Protein AF-A0A2N5A2C4-F1 (afdb_monomer_lite)

Organism: Klebsiella variicola (NCBI:txid244366)

Foldseek 3Di:
DDDPVRVVVDDDDDPVVFFPDKDKFWFDWDWDFPDDPPDPDTDTDTHDGDWIKMKTKGFDDDDPNVVVLVVLCVVQDWDWDWDADPQQKTWIFIWGFPDKDWDQDPVRTIMIMTMITTDDDIDIGDRQPDFDFPDDDPPDDDDDPPDDDDDDTDTDD

Radius of gyration: 24.15 Å; chains: 1; bounding box: 72×70×50 Å

pLDDT: mean 82.66, std 9.62, range [53.69, 93.56]

Sequence (157 aa):
PVTAEELASATWLNLSCTIKQASFTAGQKNDIDVTTLCSEETENINGLPAPSEMSLSGNFYRNPAQDTLRTAYDNDGVYGFKVVFPSGNGFLFRAEVRQHTWDSQTNGVVAATFSLRLKGKPTNIDASGILSFATDLPASQTVAAGSALTMSVVVQG

Secondary structure (DSSP, 8-state):
---TGGGGTPPPPP-TTTEEEEEEEPPPEEEEE---TT-SS--EEEEEEPPPEEEEEEE---SHHHHHHHHHHHTT-EEEEEEE-TTS-EEEEEEEEEEEEEEE-TTSPEEEEEEEEESSPPEEE----S-EESSPPPS-----TT----PPPPEE-

Structure (mmCIF, N/CA/C/O backbone):
data_AF-A0A2N5A2C4-F1
#
_entry.id   AF-A0A2N5A2C4-F1
#
loop_
_atom_site.group_PDB
_atom_site.id
_atom_site.type_symbol
_atom_site.label_atom_id
_atom_site.label_alt_id
_atom_site.label_comp_id
_atom_site.label_asym_id
_atom_site.label_entity_id
_atom_site.label_seq_id
_atom_site.pdbx_PDB_ins_code
_atom_site.Cartn_x
_atom_site.Cartn_y
_atom_site.Cartn_z
_atom_site.occupancy
_atom_site.B_iso_or_equiv
_atom_site.auth_seq_id
_atom_site.auth_comp_id
_atom_site.auth_asym_id
_atom_site.auth_atom_id
_atom_site.pdbx_PDB_model_num
ATOM 1 N N . PRO A 1 1 ? -8.787 -2.527 -12.515 1.00 58.16 1 PRO A N 1
ATOM 2 C CA . PRO A 1 1 ? -9.141 -1.272 -11.811 1.00 58.16 1 PRO A CA 1
ATOM 3 C C . PRO A 1 1 ? -10.335 -1.566 -10.906 1.00 58.16 1 PRO A C 1
ATOM 5 O O . PRO A 1 1 ? -11.245 -2.228 -11.382 1.00 58.16 1 PRO A O 1
ATOM 8 N N . VAL A 1 2 ? -10.289 -1.170 -9.633 1.00 70.25 2 VAL A N 1
ATOM 9 C CA . VAL A 1 2 ? -11.267 -1.610 -8.616 1.00 70.25 2 VAL A CA 1
ATOM 10 C C . VAL A 1 2 ? -12.092 -0.418 -8.111 1.00 70.25 2 VAL A C 1
ATOM 12 O O . VAL A 1 2 ? -11.500 0.624 -7.795 1.00 70.25 2 VAL A O 1
ATOM 15 N N . THR A 1 3 ? -13.422 -0.529 -8.031 1.00 72.44 3 THR A N 1
ATOM 16 C CA . THR A 1 3 ? -14.331 0.454 -7.391 1.00 72.44 3 THR A CA 1
ATOM 17 C C . THR A 1 3 ? -14.418 0.244 -5.878 1.00 72.44 3 THR A C 1
ATOM 19 O O . THR A 1 3 ? -13.893 -0.730 -5.357 1.00 72.44 3 THR A O 1
ATOM 22 N N . ALA A 1 4 ? -15.039 1.161 -5.129 1.00 66.94 4 ALA A N 1
ATOM 23 C CA . ALA A 1 4 ? -15.169 0.995 -3.678 1.00 66.94 4 ALA A CA 1
ATOM 24 C C . ALA A 1 4 ? -16.018 -0.237 -3.300 1.00 66.94 4 ALA A C 1
ATOM 26 O O . ALA A 1 4 ? -15.681 -0.922 -2.337 1.00 66.94 4 ALA A O 1
ATOM 27 N N . GLU A 1 5 ? -17.064 -0.553 -4.075 1.00 65.19 5 GLU A N 1
ATOM 28 C CA . GLU A 1 5 ? -17.931 -1.712 -3.825 1.00 65.19 5 GLU A CA 1
ATOM 29 C C . GLU A 1 5 ? -17.211 -3.046 -4.077 1.00 65.19 5 GLU A C 1
ATOM 31 O O . GLU A 1 5 ? -17.432 -4.031 -3.370 1.00 65.19 5 GLU A O 1
ATOM 36 N N . GLU A 1 6 ? -16.297 -3.077 -5.047 1.00 71.44 6 GLU A N 1
ATOM 37 C CA . GLU A 1 6 ? -15.557 -4.284 -5.421 1.00 71.44 6 GLU A CA 1
ATOM 38 C C . GLU A 1 6 ? -14.510 -4.699 -4.372 1.00 71.44 6 GLU A C 1
ATOM 40 O O . GLU A 1 6 ? -14.122 -5.867 -4.330 1.00 71.44 6 GLU A O 1
ATOM 45 N N . LEU A 1 7 ? -14.083 -3.803 -3.464 1.00 69.06 7 LEU A N 1
ATOM 46 C CA . LEU A 1 7 ? -13.148 -4.174 -2.388 1.00 69.06 7 LEU A CA 1
ATOM 47 C C . LEU A 1 7 ? -13.758 -5.160 -1.380 1.00 69.06 7 LEU A C 1
ATOM 49 O O . LEU A 1 7 ? -13.010 -5.919 -0.763 1.00 69.06 7 LEU A O 1
ATOM 53 N N . ALA A 1 8 ? -15.083 -5.171 -1.214 1.00 66.06 8 ALA A N 1
ATOM 54 C CA . ALA A 1 8 ? -15.753 -6.033 -0.241 1.00 66.06 8 ALA A CA 1
ATOM 55 C C . ALA A 1 8 ? -15.748 -7.520 -0.646 1.00 66.06 8 ALA A C 1
ATOM 57 O O . ALA A 1 8 ? -15.750 -8.391 0.220 1.00 66.06 8 ALA A O 1
ATOM 58 N N . SER A 1 9 ? -15.701 -7.818 -1.950 1.00 69.88 9 SER A N 1
ATOM 59 C CA . SER A 1 9 ? -15.701 -9.187 -2.500 1.00 69.88 9 SER A CA 1
ATOM 60 C C . SER A 1 9 ? -14.374 -9.581 -3.164 1.00 69.88 9 SER A C 1
ATOM 62 O O . SER A 1 9 ? -14.257 -10.656 -3.754 1.00 69.88 9 SER A O 1
ATOM 64 N N . ALA A 1 10 ? -13.353 -8.725 -3.059 1.00 75.81 10 ALA A N 1
ATOM 65 C CA . ALA A 1 10 ? -12.072 -8.927 -3.718 1.00 75.81 10 ALA A CA 1
ATOM 66 C C . ALA A 1 10 ? -11.313 -10.154 -3.183 1.00 75.81 10 ALA A C 1
ATOM 68 O O . ALA A 1 10 ? -11.230 -10.402 -1.977 1.00 75.81 10 ALA A O 1
ATOM 69 N N . THR A 1 11 ? -10.670 -10.880 -4.100 1.00 81.75 11 THR A N 1
ATOM 70 C CA . THR A 1 11 ? -9.685 -11.912 -3.752 1.00 81.75 11 THR A CA 1
ATOM 71 C C . THR A 1 11 ? -8.341 -11.251 -3.452 1.00 81.75 11 THR A C 1
ATOM 73 O O . THR A 1 11 ? -7.789 -10.540 -4.290 1.00 81.75 11 THR A O 1
ATOM 76 N N . TRP A 1 12 ? -7.804 -11.485 -2.252 1.00 84.44 12 TRP A N 1
ATOM 77 C CA . TRP A 1 12 ? -6.579 -10.840 -1.776 1.00 84.44 12 TRP A CA 1
ATOM 78 C C . TRP A 1 12 ? -5.345 -11.705 -2.033 1.00 84.44 12 TRP A C 1
ATOM 80 O O . TRP A 1 12 ? -5.279 -12.851 -1.593 1.00 84.44 12 TRP A O 1
ATOM 90 N N . LEU A 1 13 ? -4.332 -11.130 -2.684 1.00 86.44 13 LEU A N 1
ATOM 91 C CA . LEU A 1 13 ? -3.021 -11.758 -2.834 1.00 86.44 13 LEU A CA 1
ATOM 92 C C . LEU A 1 13 ? -2.124 -11.385 -1.652 1.00 86.44 13 LEU A C 1
ATOM 94 O O . LEU A 1 13 ? -2.001 -10.215 -1.290 1.00 86.44 13 LEU A O 1
ATOM 98 N N . ASN A 1 14 ? -1.488 -12.382 -1.040 1.00 86.19 14 ASN A N 1
ATOM 99 C CA . ASN A 1 14 ? -0.667 -12.160 0.143 1.00 86.19 14 ASN A CA 1
ATOM 100 C C . ASN A 1 14 ? 0.729 -11.614 -0.222 1.00 86.19 14 ASN A C 1
ATOM 102 O O . ASN A 1 14 ? 1.457 -12.208 -1.019 1.00 86.19 14 ASN A O 1
ATOM 106 N N . LEU A 1 15 ? 1.108 -10.498 0.409 1.00 84.62 15 LEU A N 1
ATOM 107 C CA . LEU A 1 15 ? 2.430 -9.866 0.294 1.00 84.62 15 LEU A CA 1
ATOM 108 C C . LEU A 1 15 ? 3.266 -9.955 1.584 1.00 84.62 15 LEU A C 1
ATOM 110 O O . LEU A 1 15 ? 4.449 -9.601 1.562 1.00 84.62 15 LEU A O 1
ATOM 114 N N . SER A 1 16 ? 2.695 -10.440 2.693 1.00 77.31 16 SER A N 1
ATOM 115 C CA . SER A 1 16 ? 3.296 -10.359 4.034 1.00 77.31 16 SER A CA 1
ATOM 116 C C . SER A 1 16 ? 4.583 -11.166 4.181 1.00 77.31 16 SER A C 1
ATOM 118 O O . SER A 1 16 ? 5.424 -10.823 4.999 1.00 77.31 16 SER A O 1
ATOM 120 N N . CYS A 1 17 ? 4.781 -12.208 3.372 1.00 81.19 17 CYS A N 1
ATOM 121 C CA . CYS A 1 17 ? 6.022 -12.988 3.392 1.00 81.19 17 CYS A CA 1
ATOM 122 C C . CYS A 1 17 ? 7.187 -12.314 2.648 1.00 81.19 17 CYS A C 1
ATOM 124 O O . CYS A 1 17 ? 8.313 -12.800 2.711 1.00 81.19 17 CYS A O 1
ATOM 126 N N . THR A 1 18 ? 6.934 -11.222 1.918 1.00 84.62 18 THR A N 1
ATOM 127 C CA . THR A 1 18 ? 7.957 -10.559 1.091 1.00 84.62 18 THR A CA 1
ATOM 128 C C . THR A 1 18 ? 8.186 -9.098 1.462 1.00 84.62 18 THR A C 1
ATOM 130 O O . THR A 1 18 ? 9.306 -8.608 1.329 1.00 84.62 18 THR A O 1
ATOM 133 N N . ILE A 1 19 ? 7.157 -8.412 1.965 1.00 88.31 19 ILE A N 1
ATOM 134 C CA . ILE A 1 19 ? 7.234 -7.029 2.436 1.00 88.31 19 ILE A CA 1
ATOM 135 C C . ILE A 1 19 ? 7.692 -7.016 3.894 1.00 88.31 19 ILE A C 1
ATOM 137 O O . ILE A 1 19 ? 7.123 -7.702 4.736 1.00 88.31 19 ILE A O 1
ATOM 141 N N . LYS A 1 20 ? 8.725 -6.225 4.186 1.00 88.69 20 LYS A N 1
ATOM 142 C CA . LYS A 1 20 ? 9.296 -6.053 5.529 1.00 88.69 20 LYS A CA 1
ATOM 143 C C . LYS A 1 20 ? 8.748 -4.819 6.235 1.00 88.69 20 LYS A C 1
ATOM 145 O O . LYS A 1 20 ? 8.673 -4.793 7.457 1.00 88.69 20 LYS A O 1
ATOM 150 N N . GLN A 1 21 ? 8.396 -3.794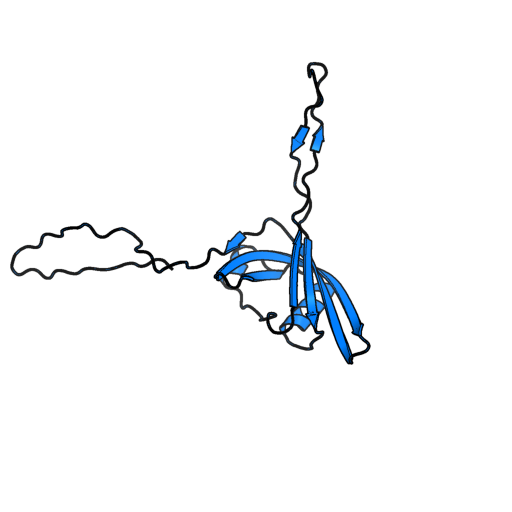 5.467 1.00 89.69 21 GLN A N 1
ATOM 151 C CA . GLN A 1 21 ? 7.955 -2.514 5.987 1.00 89.69 21 GLN A CA 1
ATOM 152 C C . GLN A 1 21 ? 6.867 -1.923 5.097 1.00 89.69 21 GLN A C 1
ATOM 154 O O . GLN A 1 21 ? 6.966 -1.924 3.871 1.00 89.69 21 GLN A O 1
ATOM 159 N N . ALA A 1 22 ? 5.851 -1.378 5.753 1.00 89.56 22 ALA A N 1
ATOM 160 C CA . ALA A 1 22 ? 4.794 -0.585 5.160 1.00 89.56 22 ALA A CA 1
ATOM 161 C C . ALA A 1 22 ? 4.798 0.781 5.855 1.00 89.56 22 ALA A C 1
ATOM 163 O O . ALA A 1 22 ? 4.561 0.852 7.059 1.00 89.56 22 ALA A O 1
ATOM 164 N N . SER A 1 23 ? 5.100 1.855 5.127 1.00 91.38 23 SER A N 1
ATOM 165 C CA . SER A 1 23 ? 5.083 3.222 5.661 1.00 91.38 23 SER A CA 1
ATOM 166 C C . SER A 1 23 ? 4.015 4.045 4.960 1.00 91.38 23 SER A C 1
ATOM 168 O O . SER A 1 23 ? 4.017 4.129 3.733 1.00 91.38 23 SER A O 1
ATOM 170 N N . PHE A 1 24 ? 3.129 4.664 5.732 1.00 90.69 24 PHE A N 1
ATOM 171 C CA . PHE A 1 24 ? 2.043 5.500 5.235 1.00 90.69 24 PHE A CA 1
ATOM 172 C C . PHE A 1 24 ? 2.239 6.947 5.685 1.00 90.69 24 PHE A C 1
ATOM 174 O O . PHE A 1 24 ? 2.488 7.192 6.866 1.00 90.69 24 PHE A O 1
ATOM 181 N N . THR A 1 25 ? 2.066 7.887 4.758 1.00 90.38 25 THR A N 1
ATOM 182 C CA . THR A 1 25 ? 2.095 9.324 5.031 1.00 90.38 25 THR A CA 1
ATOM 183 C C . THR A 1 25 ? 0.819 9.950 4.489 1.00 90.38 25 THR A C 1
ATOM 185 O O . THR A 1 25 ? 0.561 9.943 3.281 1.00 90.38 25 THR A O 1
ATOM 188 N N . ALA A 1 26 ? 0.011 10.504 5.391 1.00 85.88 26 ALA A N 1
ATOM 189 C CA . ALA A 1 26 ? -1.157 11.276 4.998 1.00 85.88 26 ALA A CA 1
ATOM 190 C C . ALA A 1 26 ? -0.722 12.554 4.269 1.00 85.88 26 ALA A C 1
ATOM 192 O O . ALA A 1 26 ? 0.257 13.201 4.648 1.00 85.88 26 ALA A O 1
ATOM 193 N N . GLY A 1 27 ? -1.465 12.925 3.229 1.00 82.25 27 GLY A N 1
ATOM 194 C CA . GLY A 1 27 ? -1.222 14.176 2.521 1.00 82.25 27 GLY A CA 1
ATOM 195 C C . GLY A 1 27 ? -1.490 15.383 3.420 1.00 82.25 27 GLY A C 1
ATOM 196 O O . GLY A 1 27 ? -2.478 15.413 4.158 1.00 82.25 27 GLY A O 1
ATOM 197 N N . GLN A 1 28 ? -0.609 16.379 3.345 1.00 82.25 28 GLN A N 1
ATOM 198 C CA . GLN A 1 28 ? -0.802 17.653 4.033 1.00 82.25 28 GLN A CA 1
ATOM 199 C C . GLN A 1 28 ? -2.037 18.367 3.474 1.00 82.25 28 GLN A C 1
ATOM 201 O O . GLN A 1 28 ? -2.382 18.222 2.296 1.00 82.25 28 GLN A O 1
ATOM 206 N N . LYS A 1 29 ? -2.725 19.119 4.332 1.00 84.25 29 LYS A N 1
ATOM 207 C CA . LYS A 1 29 ? -3.779 20.033 3.893 1.00 84.25 29 LYS A CA 1
ATOM 208 C C . LYS A 1 29 ? -3.129 21.359 3.538 1.00 84.25 29 LYS A C 1
ATOM 210 O O . LYS A 1 29 ? -2.222 21.794 4.236 1.00 84.25 29 LYS A O 1
ATOM 215 N N . ASN A 1 30 ? -3.588 21.975 2.458 1.00 80.12 30 ASN A N 1
ATOM 216 C CA . ASN A 1 30 ? -3.164 23.329 2.133 1.00 80.12 30 ASN A CA 1
ATOM 217 C C . ASN A 1 30 ? -3.902 24.309 3.040 1.00 80.12 30 ASN A C 1
ATOM 219 O O . ASN A 1 30 ? -5.121 24.201 3.170 1.00 80.12 30 ASN A O 1
ATOM 223 N N 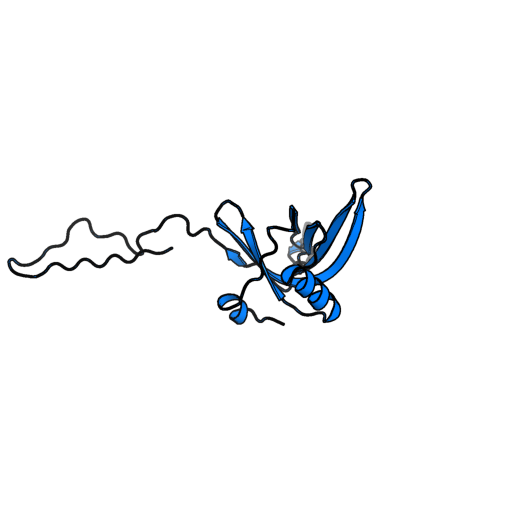. ASP A 1 31 ? -3.189 25.273 3.603 1.00 82.06 31 ASP A N 1
ATOM 224 C CA . ASP A 1 31 ? -3.816 26.420 4.246 1.00 82.06 31 ASP A CA 1
ATOM 225 C C . ASP A 1 31 ? -4.309 27.380 3.163 1.00 82.06 31 ASP A C 1
ATOM 227 O O . ASP A 1 31 ? -3.532 27.891 2.355 1.00 82.06 31 ASP A O 1
ATOM 231 N N . ILE A 1 32 ? -5.624 27.576 3.104 1.00 84.94 32 ILE A N 1
ATOM 232 C CA . ILE A 1 32 ? -6.239 28.566 2.226 1.00 84.94 32 ILE A CA 1
ATOM 233 C C . ILE A 1 32 ? -6.361 29.843 3.038 1.00 84.94 32 ILE A C 1
ATOM 235 O O . ILE A 1 32 ? -7.083 29.883 4.035 1.00 84.94 32 ILE A O 1
ATOM 239 N N . ASP A 1 33 ? -5.635 30.866 2.606 1.00 87.38 33 ASP A N 1
ATOM 240 C CA . ASP A 1 33 ? -5.759 32.210 3.147 1.00 87.38 33 ASP A CA 1
ATOM 241 C C . ASP A 1 33 ? -7.127 32.793 2.777 1.00 87.38 33 ASP A C 1
ATOM 243 O O . ASP A 1 33 ? -7.497 32.864 1.601 1.00 87.38 33 ASP A O 1
ATOM 247 N N . VAL A 1 34 ? -7.891 33.155 3.802 1.00 88.38 34 VAL A N 1
ATOM 248 C CA . VAL A 1 34 ? -9.200 33.806 3.675 1.00 88.38 34 VAL A CA 1
ATOM 249 C C . VAL A 1 34 ? -9.214 35.163 4.366 1.00 88.38 34 VAL A C 1
ATOM 251 O O . VAL A 1 34 ? -10.288 35.721 4.587 1.00 88.38 34 VAL A O 1
ATOM 254 N N . THR A 1 35 ? -8.032 35.697 4.686 1.00 88.00 35 THR A N 1
ATOM 255 C CA . THR A 1 35 ? -7.875 36.977 5.370 1.00 88.00 35 THR A CA 1
ATOM 256 C C . THR A 1 35 ? -8.598 38.078 4.604 1.00 88.00 35 THR A C 1
ATOM 258 O O . THR A 1 35 ? -8.413 38.272 3.398 1.00 88.00 35 THR A O 1
ATOM 261 N N . THR A 1 36 ? -9.443 38.816 5.317 1.00 87.75 36 THR A N 1
ATOM 262 C CA . THR A 1 36 ? -10.207 39.935 4.767 1.00 87.75 36 THR A CA 1
ATOM 263 C C . THR A 1 36 ? -9.675 41.261 5.298 1.00 87.75 36 THR A C 1
ATOM 265 O O . THR A 1 36 ? -8.932 41.309 6.272 1.00 87.75 36 THR A O 1
ATOM 268 N N . LEU A 1 37 ? -10.089 42.376 4.688 1.00 80.94 37 LEU A N 1
ATOM 269 C CA . LEU A 1 37 ? -9.685 43.719 5.128 1.00 80.94 37 LEU A CA 1
ATOM 270 C C . LEU A 1 37 ? -10.145 44.052 6.565 1.00 80.94 37 LEU A C 1
ATOM 272 O O . LEU A 1 37 ? -9.634 44.990 7.168 1.00 80.94 37 LEU A O 1
ATOM 276 N N . CYS A 1 38 ? -11.117 43.305 7.096 1.00 87.88 38 CYS A N 1
ATOM 277 C CA . CYS A 1 38 ? -11.612 43.441 8.465 1.00 87.88 38 CYS A CA 1
ATOM 278 C C . CYS A 1 38 ? -10.963 42.454 9.447 1.00 87.88 38 CYS A C 1
ATOM 280 O O . CYS A 1 38 ? -11.296 42.500 10.628 1.00 87.88 38 CYS A O 1
ATOM 282 N N . SER A 1 39 ? -10.096 41.554 8.978 1.00 82.31 39 SER A N 1
ATOM 283 C CA . SER A 1 39 ? -9.430 40.572 9.830 1.00 82.31 39 SER A CA 1
ATOM 284 C C . SER A 1 39 ? -8.306 41.259 10.617 1.00 82.31 39 SER A C 1
ATOM 286 O O . SER A 1 39 ? -7.542 42.053 10.068 1.00 82.31 39 SER A O 1
ATOM 288 N N . GLU A 1 40 ? -8.223 40.979 11.917 1.00 86.00 40 GLU A N 1
ATOM 289 C CA . GLU A 1 40 ? -7.192 41.548 12.800 1.00 86.00 40 GLU A CA 1
ATOM 290 C C . GLU A 1 40 ? -5.861 40.781 12.703 1.00 86.00 40 GLU A C 1
ATOM 292 O O . GLU A 1 40 ? -4.809 41.343 12.986 1.00 86.00 40 GLU A O 1
ATOM 297 N N . GLU A 1 41 ? -5.903 39.527 12.245 1.00 87.38 41 GLU A N 1
ATOM 298 C CA . GLU A 1 41 ? -4.765 38.628 12.031 1.00 87.38 41 GLU A CA 1
ATOM 299 C C . GLU A 1 41 ? -5.011 37.764 10.781 1.00 87.38 41 GLU A C 1
ATOM 301 O O . GLU A 1 41 ? -6.127 37.724 10.255 1.00 87.38 41 GLU A O 1
ATOM 306 N N . THR A 1 42 ? -3.980 37.060 10.304 1.00 84.88 42 THR A N 1
ATOM 307 C CA . THR A 1 42 ? -4.109 36.133 9.167 1.00 84.88 42 THR A CA 1
ATOM 308 C C . THR A 1 42 ? -5.068 34.992 9.512 1.00 84.88 42 THR A C 1
ATOM 310 O O . THR A 1 42 ? -4.861 34.266 10.486 1.00 84.88 42 THR A O 1
ATOM 313 N N . GLU A 1 43 ? -6.099 34.804 8.691 1.00 85.69 43 GLU A N 1
ATOM 314 C CA . GLU A 1 43 ? -7.105 33.758 8.857 1.00 85.69 43 GLU A CA 1
ATOM 315 C C . GLU A 1 43 ? -6.936 32.677 7.790 1.00 85.69 43 GLU A C 1
ATOM 317 O O . GLU A 1 43 ? -6.934 32.945 6.586 1.00 85.69 43 GLU A O 1
ATOM 322 N N . ASN A 1 44 ? -6.845 31.421 8.228 1.00 87.94 44 ASN A N 1
ATOM 323 C CA . ASN A 1 44 ? -6.680 30.278 7.338 1.00 87.94 44 ASN A CA 1
ATOM 324 C C . ASN A 1 44 ? -7.797 29.253 7.537 1.00 87.94 44 ASN A C 1
ATOM 326 O O . ASN A 1 44 ? -8.153 28.898 8.662 1.00 87.94 44 ASN A O 1
ATOM 330 N N . ILE A 1 45 ? -8.315 28.725 6.426 1.00 87.00 45 ILE A N 1
ATOM 331 C CA . ILE A 1 45 ? -9.157 27.526 6.423 1.00 87.00 45 ILE A CA 1
ATOM 332 C C . ILE A 1 45 ? -8.403 26.351 5.809 1.00 87.00 45 ILE A C 1
ATOM 334 O O . ILE A 1 45 ? -7.581 26.495 4.906 1.00 87.00 45 ILE A O 1
ATOM 338 N N . ASN A 1 46 ? -8.742 25.150 6.269 1.00 85.75 46 ASN A N 1
ATOM 339 C CA . ASN A 1 46 ? -8.182 23.921 5.726 1.00 85.75 46 ASN A CA 1
ATOM 340 C C . ASN A 1 46 ? -8.705 23.655 4.306 1.00 85.75 46 ASN A C 1
ATOM 342 O O . ASN A 1 46 ? -9.902 23.442 4.106 1.00 85.75 46 ASN A O 1
ATOM 346 N N . GLY A 1 47 ? -7.795 23.578 3.342 1.00 80.00 47 GLY A N 1
ATOM 347 C CA . GLY A 1 47 ? -8.066 23.146 1.978 1.00 80.00 47 GLY A CA 1
ATOM 348 C C . GLY A 1 47 ? -8.200 21.630 1.826 1.00 80.00 47 GLY A C 1
ATOM 349 O O . GLY A 1 47 ? -8.162 20.853 2.789 1.00 80.00 47 GLY A O 1
ATOM 350 N N . LEU A 1 48 ? -8.355 21.191 0.574 1.00 81.44 48 LEU A N 1
ATOM 351 C CA . LEU A 1 48 ? -8.401 19.765 0.261 1.00 81.44 48 LEU A CA 1
ATOM 352 C C . LEU A 1 48 ? -7.043 19.113 0.58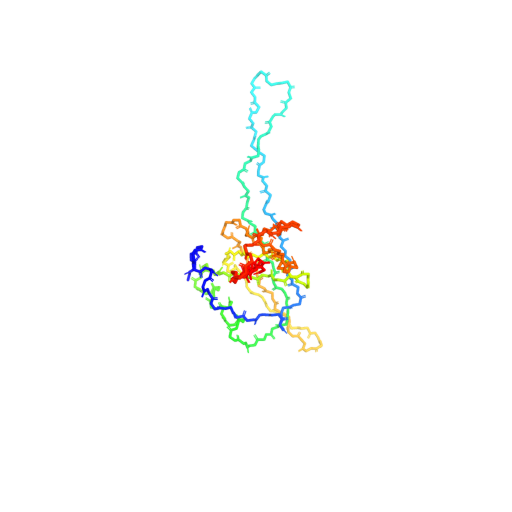0 1.00 81.44 48 LEU A C 1
ATOM 354 O O . LEU A 1 48 ? -6.001 19.680 0.247 1.00 81.44 48 LEU A O 1
ATOM 358 N N . PRO A 1 49 ? -7.038 17.922 1.204 1.00 79.00 49 PRO A N 1
ATOM 359 C CA . PRO A 1 49 ? -5.803 17.208 1.487 1.00 79.00 49 PRO A CA 1
ATOM 360 C C . PRO A 1 49 ? -5.138 16.740 0.190 1.00 79.00 49 PRO A C 1
ATOM 362 O O . PRO A 1 49 ? -5.807 16.242 -0.721 1.00 79.00 49 PRO A O 1
ATOM 365 N N . ALA A 1 50 ? -3.812 16.847 0.144 1.00 83.19 50 ALA A N 1
ATOM 366 C CA . ALA A 1 50 ? -2.997 16.227 -0.890 1.00 83.19 50 ALA A CA 1
ATOM 367 C C . ALA A 1 50 ? -3.220 14.697 -0.928 1.00 83.19 50 ALA A C 1
ATOM 369 O O . ALA A 1 50 ? -3.630 14.095 0.076 1.00 83.19 50 ALA A O 1
ATOM 370 N N . PRO A 1 51 ? -2.962 14.030 -2.069 1.00 83.56 51 PRO A N 1
ATOM 371 C CA . PRO A 1 51 ? -3.038 12.578 -2.127 1.00 83.56 51 PRO A CA 1
ATOM 372 C C . PRO A 1 51 ? -2.064 11.974 -1.114 1.00 83.56 51 PRO A C 1
ATOM 374 O O . PRO A 1 51 ? -0.906 12.376 -1.031 1.00 83.56 51 PRO A O 1
ATOM 377 N N . SER A 1 52 ? -2.550 11.012 -0.332 1.00 89.31 52 SER A N 1
ATOM 378 C CA . SER A 1 52 ? -1.696 10.294 0.612 1.00 89.31 52 SER A CA 1
ATOM 379 C C . SER A 1 52 ? -0.778 9.338 -0.142 1.00 89.31 52 SER A C 1
ATOM 381 O O . SER A 1 52 ? -1.149 8.800 -1.191 1.00 89.31 52 SER A O 1
ATOM 383 N N . GLU A 1 53 ? 0.406 9.109 0.405 1.00 90.81 53 GLU A N 1
ATOM 384 C CA . GLU A 1 53 ? 1.414 8.248 -0.202 1.00 90.81 53 GLU A CA 1
ATOM 385 C C . GLU A 1 53 ? 1.767 7.104 0.741 1.00 90.81 53 GLU A C 1
ATOM 387 O O . GLU A 1 53 ? 1.678 7.208 1.967 1.00 90.81 53 GLU A O 1
ATOM 392 N N . MET A 1 54 ? 2.144 5.976 0.152 1.00 92.56 54 MET A N 1
ATOM 393 C CA . MET A 1 54 ? 2.564 4.806 0.900 1.00 92.56 54 MET A CA 1
ATOM 394 C C . MET A 1 54 ? 3.760 4.150 0.223 1.00 92.56 54 MET A C 1
ATOM 396 O O . MET A 1 54 ? 3.823 4.079 -0.999 1.00 92.56 54 MET A O 1
ATOM 400 N N . SER A 1 55 ? 4.695 3.634 1.014 1.00 92.44 55 SER A N 1
ATOM 401 C CA . SER A 1 55 ? 5.808 2.824 0.527 1.00 92.44 55 SER A CA 1
ATOM 402 C C . SER A 1 55 ? 5.738 1.423 1.121 1.00 92.44 55 SER A C 1
ATOM 404 O O . SER A 1 55 ? 5.571 1.257 2.332 1.00 92.44 55 SER A O 1
ATOM 406 N N . LEU A 1 56 ? 5.862 0.415 0.259 1.00 92.00 56 LEU A N 1
ATOM 407 C CA . LEU A 1 56 ? 5.993 -0.990 0.627 1.00 92.00 56 LEU A CA 1
ATOM 408 C C . LEU A 1 56 ? 7.406 -1.447 0.276 1.00 92.00 56 LEU A C 1
ATOM 410 O O . LEU A 1 56 ? 7.745 -1.561 -0.901 1.00 92.00 56 LEU A O 1
ATOM 414 N N . SER A 1 57 ? 8.218 -1.730 1.288 1.00 91.38 57 SER A N 1
ATOM 415 C CA . SER A 1 57 ? 9.617 -2.128 1.119 1.00 91.38 57 SER A CA 1
ATOM 416 C C . SER A 1 57 ? 9.842 -3.536 1.653 1.00 91.38 57 SER A C 1
ATOM 418 O O . SER A 1 57 ? 9.336 -3.915 2.711 1.00 91.38 57 SER A O 1
ATOM 420 N N . GLY A 1 58 ? 10.603 -4.342 0.921 1.00 91.00 58 GLY A N 1
ATOM 421 C CA . GLY A 1 58 ? 10.801 -5.750 1.233 1.00 91.00 58 GLY A CA 1
ATOM 422 C C . GLY A 1 58 ? 11.900 -6.406 0.415 1.00 91.00 58 GLY A C 1
ATOM 423 O O . GLY A 1 58 ? 12.763 -5.738 -0.149 1.00 91.00 58 GLY A O 1
ATOM 424 N N . ASN A 1 59 ?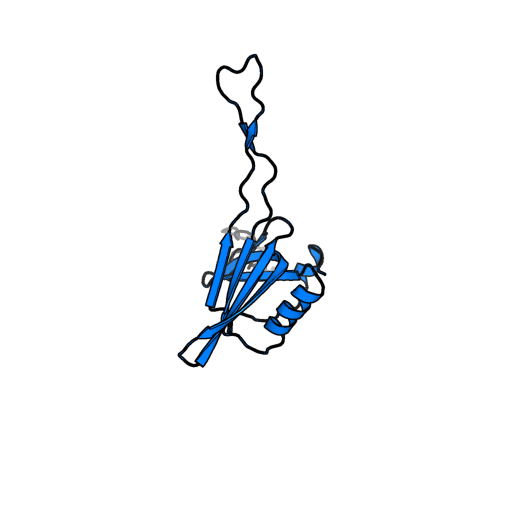 11.862 -7.733 0.358 1.00 91.19 59 ASN A N 1
ATOM 425 C CA . ASN A 1 59 ? 12.730 -8.501 -0.524 1.00 91.19 59 ASN A CA 1
ATOM 426 C C . ASN A 1 59 ? 12.086 -8.622 -1.905 1.00 91.19 59 ASN A C 1
ATOM 428 O O . ASN A 1 59 ? 10.884 -8.886 -2.026 1.00 91.19 59 ASN A O 1
ATOM 432 N N . PHE A 1 60 ? 12.902 -8.489 -2.946 1.00 87.56 60 PHE A N 1
ATOM 433 C CA . PHE A 1 60 ? 12.492 -8.833 -4.295 1.00 87.56 60 PHE A CA 1
ATOM 434 C C . PHE A 1 60 ? 12.163 -10.321 -4.352 1.00 87.56 60 PHE A C 1
ATOM 436 O O . PHE A 1 60 ? 12.965 -11.176 -3.971 1.00 87.56 60 PHE A O 1
ATOM 443 N N . TYR A 1 61 ? 10.972 -10.628 -4.850 1.00 88.44 61 TYR A N 1
ATOM 444 C CA . TYR A 1 61 ? 10.546 -11.995 -5.065 1.00 88.44 61 TYR A CA 1
ATOM 445 C C . TYR A 1 61 ? 9.638 -12.074 -6.295 1.00 88.44 61 TYR A C 1
ATOM 447 O O . TYR A 1 61 ? 8.896 -11.137 -6.617 1.00 88.44 61 TYR A O 1
ATOM 455 N N . ARG A 1 62 ? 9.699 -13.196 -7.013 1.00 87.81 62 ARG A N 1
ATOM 456 C CA . ARG A 1 62 ? 8.795 -13.470 -8.132 1.00 87.81 62 ARG A CA 1
ATOM 457 C C . ARG A 1 62 ? 7.649 -14.333 -7.614 1.00 87.81 62 ARG A C 1
ATOM 459 O O . ARG A 1 62 ? 7.791 -15.540 -7.455 1.00 87.81 62 ARG A O 1
ATOM 466 N N . ASN A 1 63 ? 6.532 -13.695 -7.290 1.00 88.38 63 ASN A N 1
ATOM 467 C CA . ASN A 1 63 ? 5.289 -14.353 -6.907 1.00 88.38 63 ASN A CA 1
ATOM 468 C C . ASN A 1 63 ? 4.101 -13.626 -7.551 1.00 88.38 63 ASN A C 1
ATOM 470 O O . ASN A 1 63 ? 4.243 -12.467 -7.949 1.00 88.38 63 ASN A O 1
ATOM 474 N N . PRO A 1 64 ? 2.912 -14.254 -7.599 1.00 88.44 64 PRO A N 1
ATOM 475 C CA . PRO A 1 64 ? 1.732 -13.637 -8.202 1.00 88.44 64 PRO A CA 1
ATOM 476 C C . PRO A 1 64 ? 1.411 -12.245 -7.640 1.00 88.44 64 PRO A C 1
ATOM 478 O O . PRO A 1 64 ? 0.962 -11.368 -8.371 1.00 88.44 64 PRO A O 1
ATOM 481 N N . ALA A 1 65 ? 1.680 -12.015 -6.351 1.00 87.12 65 ALA A N 1
ATOM 482 C CA . ALA A 1 65 ? 1.392 -10.752 -5.685 1.00 87.12 65 ALA A CA 1
ATOM 483 C C . ALA A 1 65 ? 2.320 -9.604 -6.132 1.00 87.12 65 ALA A C 1
ATOM 485 O O . ALA A 1 65 ? 1.829 -8.571 -6.581 1.00 87.12 65 ALA A O 1
ATOM 486 N N . GLN A 1 66 ? 3.647 -9.769 -6.065 1.00 88.12 66 GLN A N 1
ATOM 487 C CA . GLN A 1 66 ? 4.586 -8.746 -6.543 1.00 88.12 66 GLN A CA 1
ATOM 488 C C . GLN A 1 66 ? 4.535 -8.590 -8.064 1.00 88.12 66 GLN A C 1
ATOM 490 O O . GLN A 1 66 ? 4.741 -7.493 -8.572 1.00 88.12 66 GLN A O 1
ATOM 495 N N . ASP A 1 67 ? 4.237 -9.661 -8.798 1.00 90.56 67 ASP A N 1
ATOM 496 C CA . ASP A 1 67 ? 4.054 -9.587 -10.247 1.00 90.56 67 ASP A CA 1
ATOM 497 C C . ASP A 1 67 ? 2.841 -8.738 -10.601 1.00 90.56 67 ASP A C 1
ATOM 499 O O . ASP A 1 67 ? 2.937 -7.879 -11.471 1.00 90.56 67 ASP A O 1
ATOM 503 N N . THR A 1 68 ? 1.752 -8.881 -9.844 1.00 89.00 68 THR A N 1
ATOM 504 C CA . THR A 1 68 ? 0.577 -8.017 -9.979 1.00 89.00 68 THR A CA 1
ATOM 505 C C . THR A 1 68 ? 0.915 -6.558 -9.669 1.00 89.00 68 THR A C 1
ATOM 507 O O . THR A 1 68 ? 0.424 -5.681 -10.367 1.00 89.00 68 THR A O 1
ATOM 510 N N . LEU A 1 69 ? 1.789 -6.263 -8.694 1.00 89.12 69 LEU A N 1
ATOM 511 C CA . LEU A 1 69 ? 2.249 -4.886 -8.435 1.00 89.12 69 LEU A CA 1
ATOM 512 C C . LEU A 1 69 ? 3.068 -4.302 -9.593 1.00 89.12 69 LEU A C 1
ATOM 514 O O . LEU A 1 69 ? 2.960 -3.113 -9.881 1.00 89.12 69 LEU A O 1
ATOM 518 N N . ARG A 1 70 ? 3.877 -5.126 -10.268 1.00 90.44 70 ARG A N 1
ATOM 519 C CA . ARG A 1 70 ? 4.632 -4.708 -11.460 1.00 90.44 70 ARG A CA 1
ATOM 520 C C . ARG A 1 70 ? 3.687 -4.453 -12.633 1.00 90.44 70 ARG A C 1
ATOM 522 O O . ARG A 1 70 ? 3.744 -3.394 -13.237 1.00 90.44 70 ARG A O 1
ATOM 529 N N . THR A 1 71 ? 2.738 -5.354 -12.874 1.00 89.12 71 THR A N 1
ATOM 530 C CA . THR A 1 71 ? 1.698 -5.147 -13.892 1.00 89.12 71 THR A CA 1
ATOM 531 C C . THR A 1 71 ? 0.815 -3.937 -13.578 1.00 89.12 71 THR A C 1
ATOM 533 O O . THR A 1 71 ? 0.406 -3.227 -14.490 1.00 89.12 71 THR A O 1
ATOM 536 N N . ALA A 1 72 ? 0.538 -3.675 -12.298 1.00 88.62 72 ALA A N 1
ATOM 537 C CA . ALA A 1 72 ? -0.211 -2.506 -11.849 1.00 88.62 72 ALA A CA 1
ATOM 538 C C . ALA A 1 72 ? 0.507 -1.186 -12.152 1.00 88.62 72 ALA A C 1
ATOM 540 O O . ALA A 1 72 ? -0.156 -0.188 -12.419 1.00 88.62 72 ALA A O 1
ATOM 541 N N . TYR A 1 73 ? 1.843 -1.190 -12.110 1.00 88.81 73 TYR A N 1
ATOM 542 C CA . TYR A 1 73 ? 2.659 -0.061 -12.549 1.00 88.81 73 TYR A CA 1
ATOM 543 C C . TYR A 1 73 ? 2.556 0.138 -14.066 1.00 88.81 73 TYR A C 1
ATOM 545 O O . TYR A 1 73 ? 2.315 1.252 -14.510 1.00 88.81 73 TYR A O 1
ATOM 553 N N . ASP A 1 74 ? 2.654 -0.935 -14.854 1.00 89.62 74 ASP A N 1
ATOM 554 C CA . ASP A 1 74 ? 2.626 -0.841 -16.322 1.00 89.62 74 ASP A CA 1
ATOM 555 C C . ASP A 1 74 ? 1.256 -0.426 -16.887 1.00 89.62 74 ASP A C 1
ATOM 557 O O . ASP A 1 74 ? 1.178 0.109 -17.991 1.00 89.62 74 ASP A O 1
ATOM 561 N N . ASN A 1 75 ? 0.163 -0.704 -16.166 1.00 88.69 75 ASN A N 1
ATOM 562 C CA . ASN A 1 75 ? -1.198 -0.417 -16.626 1.00 88.69 75 ASN A CA 1
ATOM 563 C C . ASN A 1 75 ? -1.869 0.789 -15.960 1.00 88.69 75 ASN A C 1
ATOM 565 O O . ASN A 1 75 ? -3.061 1.003 -16.197 1.00 88.69 75 ASN A O 1
ATOM 569 N N . ASP A 1 76 ? -1.138 1.535 -15.123 1.00 82.56 76 ASP A N 1
ATOM 570 C CA . ASP A 1 76 ? -1.632 2.695 -14.364 1.00 82.56 76 ASP A CA 1
ATOM 571 C C . ASP A 1 76 ? -2.962 2.424 -13.622 1.00 82.56 76 ASP A C 1
ATOM 573 O O . ASP A 1 76 ? -3.791 3.308 -13.384 1.00 82.56 76 ASP A O 1
ATOM 577 N N . GLY A 1 77 ? -3.209 1.159 -13.270 1.00 85.19 77 GLY A N 1
ATOM 578 C CA . GLY A 1 77 ? -4.471 0.724 -12.698 1.00 85.19 77 GLY A CA 1
ATOM 579 C C . GLY A 1 77 ? -4.601 1.110 -11.227 1.00 85.19 77 GLY A C 1
ATOM 580 O O . GLY A 1 77 ? -3.645 1.071 -10.453 1.00 85.19 77 GLY A O 1
ATOM 581 N N . VAL A 1 78 ? -5.830 1.411 -10.802 1.00 88.81 78 VAL A N 1
ATOM 582 C CA . VAL A 1 78 ? -6.163 1.566 -9.378 1.00 88.81 78 VAL A CA 1
ATOM 583 C C . VAL A 1 78 ? -6.527 0.205 -8.789 1.00 88.81 78 VAL A C 1
ATOM 585 O O . VAL A 1 78 ? -7.490 -0.424 -9.237 1.00 88.81 78 VAL A O 1
ATOM 588 N N . TYR A 1 79 ? -5.795 -0.223 -7.762 1.00 89.44 79 TYR A N 1
ATOM 589 C CA . TYR A 1 79 ? -5.996 -1.497 -7.066 1.00 89.44 79 TYR A CA 1
ATOM 590 C C . TYR A 1 79 ? -6.374 -1.282 -5.603 1.00 89.44 79 TYR A C 1
ATOM 592 O O . TYR A 1 79 ? -6.081 -0.241 -5.011 1.00 89.44 79 TYR A O 1
ATOM 600 N N . GLY A 1 80 ? -7.045 -2.278 -5.024 1.00 90.25 80 GLY A N 1
ATOM 601 C CA . GLY A 1 80 ? -7.321 -2.336 -3.594 1.00 90.25 80 GLY A CA 1
ATOM 602 C C . GLY A 1 80 ? -6.125 -2.897 -2.829 1.00 90.25 80 GLY A C 1
ATOM 603 O O . GLY A 1 80 ? -5.513 -3.878 -3.245 1.00 90.25 80 GLY A O 1
ATOM 604 N N . PHE A 1 81 ? -5.825 -2.297 -1.686 1.00 90.62 81 PHE A N 1
ATOM 605 C CA . PHE A 1 81 ? -4.785 -2.717 -0.760 1.00 90.62 81 PHE A CA 1
ATOM 606 C C . PHE A 1 81 ? -5.383 -2.864 0.631 1.00 90.62 81 PHE A C 1
ATOM 608 O O . PHE A 1 81 ? -6.174 -2.030 1.074 1.00 90.62 81 PHE A O 1
ATOM 615 N N . LYS A 1 82 ? -4.973 -3.929 1.319 1.00 90.38 82 LYS A N 1
ATOM 616 C CA . LYS A 1 82 ? -5.394 -4.245 2.679 1.00 90.38 82 LYS A CA 1
ATOM 617 C C . LYS A 1 82 ? -4.165 -4.475 3.542 1.00 90.38 82 LYS A C 1
ATOM 619 O O . LYS A 1 82 ? -3.393 -5.397 3.279 1.00 90.38 82 LYS A O 1
ATOM 624 N N . VAL A 1 83 ? -3.998 -3.652 4.569 1.00 89.50 83 VAL A N 1
ATOM 625 C CA . VAL A 1 83 ? -2.919 -3.771 5.552 1.00 89.50 83 VAL A CA 1
ATOM 626 C C . VAL A 1 83 ? -3.555 -4.095 6.889 1.00 89.50 83 VAL A C 1
ATOM 628 O O . VAL A 1 83 ? -4.317 -3.288 7.405 1.00 89.50 83 VAL A O 1
ATOM 631 N N . VAL A 1 84 ? -3.245 -5.268 7.434 1.00 88.88 84 VAL A N 1
ATOM 632 C CA . VAL A 1 84 ? -3.713 -5.707 8.753 1.00 88.88 84 VAL A CA 1
ATOM 633 C C . VAL A 1 84 ? -2.503 -5.778 9.673 1.00 88.88 84 VAL A C 1
ATOM 635 O O . VAL A 1 84 ? -1.519 -6.452 9.363 1.00 88.88 84 VAL A O 1
ATOM 638 N N . PHE A 1 85 ? -2.555 -5.046 10.777 1.00 87.44 85 PHE A N 1
ATOM 639 C CA . PHE A 1 85 ? -1.526 -5.048 11.807 1.00 87.44 85 PHE A CA 1
ATOM 640 C C . PHE A 1 85 ? -1.656 -6.286 12.704 1.00 87.44 85 PHE A C 1
ATOM 642 O O . PHE A 1 85 ? -2.727 -6.892 12.766 1.00 87.44 85 PHE A O 1
ATOM 649 N N . PRO A 1 86 ? -0.609 -6.643 13.474 1.00 85.56 86 PRO A N 1
ATOM 650 C CA . PRO A 1 86 ? -0.685 -7.750 14.430 1.00 85.56 86 PRO A CA 1
ATOM 651 C C . PRO A 1 86 ? -1.819 -7.623 15.460 1.00 85.56 86 PRO A C 1
ATOM 653 O O . PRO A 1 86 ? -2.260 -8.627 16.003 1.00 85.56 86 PRO A O 1
ATOM 656 N N . SER A 1 87 ? -2.310 -6.406 15.715 1.00 80.75 87 SER A N 1
ATOM 657 C CA . SER A 1 87 ? -3.458 -6.147 16.593 1.00 80.75 87 SER A CA 1
ATOM 658 C C . SER A 1 87 ? -4.817 -6.505 15.978 1.00 80.75 87 SER A C 1
ATOM 660 O O . SER A 1 87 ? -5.831 -6.352 16.648 1.00 80.75 87 SER A O 1
ATOM 662 N N . GLY A 1 88 ? -4.867 -6.924 14.711 1.00 80.62 88 GLY A N 1
ATOM 663 C CA . GLY A 1 88 ? -6.105 -7.157 13.962 1.00 80.62 88 GLY A CA 1
ATOM 664 C C . GLY A 1 88 ? -6.715 -5.888 13.361 1.00 80.62 88 GLY A C 1
ATOM 665 O O . GLY A 1 88 ? -7.486 -5.984 12.411 1.00 80.62 88 GLY A O 1
ATOM 666 N N . ASN A 1 89 ? -6.325 -4.707 13.849 1.00 87.00 89 ASN A N 1
ATOM 667 C CA . ASN A 1 89 ? -6.693 -3.434 13.236 1.00 87.00 89 ASN A CA 1
ATOM 668 C C . ASN A 1 89 ? -5.897 -3.216 11.949 1.00 87.00 89 ASN A C 1
ATOM 670 O O . ASN A 1 89 ? -4.831 -3.799 11.749 1.00 87.00 89 ASN A O 1
ATOM 674 N N . GLY A 1 90 ? -6.361 -2.328 11.086 1.00 88.56 90 GLY A N 1
ATOM 675 C CA . GLY A 1 90 ? -5.704 -2.090 9.818 1.00 88.56 90 GLY A CA 1
ATOM 676 C C . GLY A 1 90 ? -6.325 -0.978 9.000 1.00 88.56 90 GLY A C 1
ATOM 677 O O . GLY A 1 90 ? -7.196 -0.241 9.450 1.00 88.56 90 GLY A O 1
ATOM 678 N N . PHE A 1 91 ? -5.869 -0.891 7.759 1.00 89.44 91 PHE A N 1
ATOM 679 C CA . PHE A 1 91 ? -6.394 0.041 6.778 1.00 89.44 91 PHE A CA 1
ATOM 680 C C . PHE A 1 91 ? -6.659 -0.674 5.464 1.00 89.44 91 PHE A C 1
ATOM 682 O O . PHE A 1 91 ? -5.862 -1.490 4.989 1.00 89.44 91 PHE A O 1
ATOM 689 N N . LEU A 1 92 ? -7.781 -0.314 4.862 1.00 89.31 92 LEU A N 1
ATOM 690 C CA . LEU A 1 92 ? -8.171 -0.698 3.521 1.00 89.31 92 LEU A CA 1
ATOM 691 C C . LEU A 1 92 ? -8.191 0.570 2.668 1.00 89.31 92 LEU A C 1
ATOM 693 O O . LEU A 1 92 ? -8.755 1.588 3.061 1.00 89.31 92 LEU A O 1
ATOM 697 N N . PHE A 1 93 ? -7.534 0.549 1.517 1.00 90.38 93 PHE A N 1
ATOM 698 C CA . PHE A 1 93 ? -7.452 1.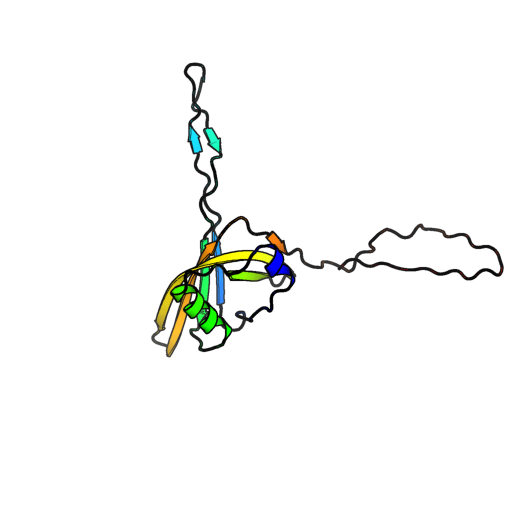725 0.657 1.00 90.38 93 PHE A CA 1
ATOM 699 C C . PHE A 1 93 ? -7.260 1.336 -0.801 1.00 90.38 93 PHE A C 1
ATOM 701 O O . PHE A 1 93 ? -6.886 0.215 -1.136 1.00 90.38 93 PHE A O 1
ATOM 708 N N . ARG A 1 94 ? -7.519 2.296 -1.686 1.00 91.25 94 ARG A N 1
ATOM 709 C CA . ARG A 1 94 ? -7.286 2.173 -3.123 1.00 91.25 94 ARG A CA 1
ATOM 710 C C . ARG A 1 94 ? -6.061 2.985 -3.487 1.00 91.25 94 ARG A C 1
ATOM 712 O O . ARG A 1 94 ? -5.953 4.135 -3.062 1.00 91.25 94 ARG A O 1
ATOM 719 N N . ALA A 1 95 ? -5.156 2.414 -4.265 1.00 91.25 95 ALA A N 1
ATOM 720 C CA . ALA A 1 95 ? -3.956 3.110 -4.698 1.00 91.25 95 ALA A CA 1
ATOM 721 C C . ALA A 1 95 ? -3.524 2.689 -6.103 1.00 91.25 95 ALA A C 1
ATOM 723 O O . ALA A 1 95 ? -3.865 1.608 -6.582 1.00 91.25 95 ALA A O 1
ATOM 724 N N . GLU A 1 96 ? -2.771 3.570 -6.750 1.00 92.81 96 GLU A N 1
ATOM 725 C CA . GLU A 1 96 ? -2.008 3.275 -7.963 1.00 92.81 96 GLU A CA 1
ATOM 726 C C . GLU A 1 96 ? -0.539 3.046 -7.589 1.00 92.81 96 GLU A C 1
ATOM 728 O O . GLU A 1 96 ? -0.022 3.682 -6.661 1.00 92.81 96 GLU A O 1
ATOM 733 N N . VAL A 1 97 ? 0.141 2.152 -8.306 1.00 92.94 97 VAL A N 1
ATOM 734 C CA . VAL A 1 97 ? 1.587 1.958 -8.150 1.00 92.94 97 VAL A CA 1
ATOM 735 C C . VAL A 1 97 ? 2.293 3.021 -8.986 1.00 92.94 97 VAL A C 1
ATOM 737 O O . VAL A 1 97 ? 2.155 3.054 -10.200 1.00 92.94 97 VAL A O 1
ATOM 740 N N . ARG A 1 98 ? 3.043 3.915 -8.339 1.00 93.06 98 ARG A N 1
ATOM 741 C CA . ARG A 1 98 ? 3.733 5.042 -8.991 1.00 93.06 98 ARG A CA 1
ATOM 742 C C . ARG A 1 98 ? 5.152 4.719 -9.404 1.00 93.06 98 ARG A C 1
ATOM 744 O O . ARG A 1 98 ? 5.679 5.335 -10.323 1.00 93.06 98 ARG A O 1
ATOM 751 N N . GLN A 1 99 ? 5.787 3.826 -8.666 1.00 91.88 99 GLN A N 1
ATOM 752 C CA . GLN A 1 99 ? 7.179 3.484 -8.869 1.00 91.88 99 GLN A CA 1
ATOM 753 C C . GLN A 1 99 ? 7.441 2.113 -8.268 1.00 91.88 99 GLN A C 1
ATOM 755 O O . GLN A 1 99 ? 6.877 1.758 -7.230 1.00 91.88 99 GLN A O 1
ATOM 760 N N . HIS A 1 100 ? 8.338 1.371 -8.901 1.00 90.88 100 HIS A N 1
ATOM 761 C CA . HIS A 1 100 ? 8.967 0.212 -8.301 1.00 90.88 100 HIS A CA 1
ATOM 762 C C . HIS A 1 100 ? 10.477 0.313 -8.512 1.00 90.88 100 HIS A C 1
ATOM 764 O O . HIS A 1 100 ? 10.938 0.716 -9.578 1.00 90.88 100 HIS A O 1
ATOM 770 N N . THR A 1 101 ? 11.254 -0.021 -7.490 1.00 91.69 101 THR A N 1
ATOM 771 C CA . THR A 1 101 ? 12.717 -0.054 -7.557 1.00 91.69 101 THR A CA 1
ATOM 772 C C . THR A 1 101 ? 13.230 -1.360 -6.985 1.00 91.69 101 THR A C 1
ATOM 774 O O . THR A 1 101 ? 12.570 -1.993 -6.155 1.00 91.69 101 THR A O 1
ATOM 777 N N . TRP A 1 102 ? 14.413 -1.768 -7.431 1.00 90.81 102 TRP A N 1
ATOM 778 C CA . TRP A 1 102 ? 15.149 -2.875 -6.845 1.00 90.81 102 TRP A CA 1
ATOM 779 C C . TRP A 1 102 ? 16.608 -2.475 -6.642 1.00 90.81 102 TRP A C 1
ATOM 781 O O . TRP A 1 102 ? 17.159 -1.706 -7.426 1.00 90.81 102 TRP A O 1
ATOM 791 N N . ASP A 1 103 ? 17.203 -2.983 -5.569 1.00 90.06 103 ASP A N 1
ATOM 792 C CA . ASP A 1 103 ? 18.589 -2.725 -5.185 1.00 90.06 103 ASP A CA 1
ATOM 793 C C . ASP A 1 103 ? 19.247 -4.040 -4.762 1.00 90.06 103 ASP A C 1
ATOM 795 O O . ASP A 1 103 ? 18.681 -4.792 -3.968 1.00 90.06 103 ASP A O 1
ATOM 799 N N . SER A 1 104 ? 20.417 -4.349 -5.319 1.00 89.31 104 SER A N 1
ATOM 800 C CA . SER A 1 104 ? 21.146 -5.583 -5.018 1.00 89.31 104 SER A CA 1
ATOM 801 C C . SER A 1 104 ? 22.223 -5.310 -3.976 1.00 89.31 104 SER A C 1
ATOM 803 O O . SER A 1 104 ? 23.237 -4.684 -4.274 1.00 89.31 104 SER A O 1
ATOM 805 N N . GLN A 1 105 ? 22.034 -5.829 -2.765 1.00 85.00 105 GLN A N 1
ATOM 806 C CA . GLN A 1 105 ? 22.950 -5.598 -1.650 1.00 85.00 105 GLN A CA 1
ATOM 807 C C . GLN A 1 105 ? 24.116 -6.599 -1.656 1.00 85.00 105 GLN A C 1
ATOM 809 O O . GLN A 1 105 ? 24.008 -7.711 -2.176 1.00 85.00 105 GLN A O 1
ATOM 814 N N . THR A 1 106 ? 25.234 -6.233 -1.022 1.00 80.81 106 THR A N 1
ATOM 815 C CA . THR A 1 106 ? 26.482 -7.028 -0.975 1.00 80.81 106 THR A CA 1
ATOM 816 C C . THR A 1 106 ? 26.322 -8.424 -0.366 1.00 80.81 106 THR A C 1
ATOM 818 O O . THR A 1 106 ? 27.105 -9.317 -0.671 1.00 80.81 106 THR A O 1
ATOM 821 N N . ASN A 1 107 ? 25.274 -8.645 0.432 1.00 81.62 107 ASN A N 1
ATOM 822 C CA . ASN A 1 107 ? 24.941 -9.943 1.026 1.00 81.62 107 ASN A CA 1
ATOM 823 C C . ASN A 1 107 ? 24.097 -10.850 0.105 1.00 81.62 107 ASN A C 1
ATOM 825 O O . ASN A 1 107 ? 23.540 -11.843 0.569 1.00 81.62 107 ASN A O 1
ATOM 829 N N . GLY A 1 108 ? 23.941 -10.501 -1.178 1.00 79.62 108 GLY A N 1
ATOM 830 C CA . GLY A 1 108 ? 23.164 -11.282 -2.149 1.00 79.62 108 GLY A CA 1
ATOM 831 C C . GLY A 1 108 ? 21.644 -11.179 -1.978 1.00 79.62 108 GLY A C 1
ATOM 832 O O . GLY A 1 108 ? 20.899 -11.901 -2.637 1.00 79.62 108 GLY A O 1
ATOM 833 N N . VAL A 1 109 ? 21.167 -10.285 -1.107 1.00 85.38 109 VAL A N 1
ATOM 834 C CA . VAL A 1 109 ? 19.741 -9.986 -0.938 1.00 85.38 109 VAL A CA 1
ATOM 835 C C . VAL A 1 109 ? 19.375 -8.822 -1.848 1.00 85.38 109 VAL A C 1
ATOM 837 O O . VAL A 1 109 ? 19.972 -7.750 -1.766 1.00 85.38 109 VAL A O 1
ATOM 840 N N . VAL A 1 110 ? 18.367 -9.024 -2.694 1.00 89.19 110 VAL A N 1
ATOM 841 C CA . VAL A 1 110 ? 17.805 -7.956 -3.524 1.00 89.19 110 VAL A CA 1
ATOM 842 C C . VAL A 1 110 ? 16.621 -7.343 -2.784 1.00 89.19 110 VAL A C 1
ATOM 844 O O . VAL A 1 110 ? 15.638 -8.028 -2.491 1.00 89.19 110 VAL A O 1
ATOM 847 N N . ALA A 1 111 ? 16.717 -6.061 -2.454 1.00 90.94 111 ALA A N 1
ATOM 848 C CA . ALA A 1 111 ? 15.624 -5.284 -1.891 1.00 90.94 111 ALA A CA 1
ATOM 849 C C . ALA A 1 111 ? 14.701 -4.795 -3.013 1.00 90.94 111 ALA A C 1
ATOM 851 O O . ALA A 1 111 ? 15.157 -4.498 -4.114 1.00 90.94 111 ALA A O 1
ATOM 852 N N . ALA A 1 112 ? 13.405 -4.700 -2.733 1.00 91.38 112 ALA A N 1
ATOM 853 C CA . ALA A 1 112 ? 12.423 -4.107 -3.630 1.00 91.38 112 ALA A CA 1
ATOM 854 C C . ALA A 1 112 ? 11.546 -3.117 -2.866 1.00 91.38 112 ALA A C 1
ATOM 856 O O . ALA A 1 112 ? 11.120 -3.398 -1.743 1.00 91.38 112 ALA A O 1
ATOM 857 N N . THR A 1 113 ? 11.265 -1.975 -3.489 1.00 92.75 113 THR A N 1
ATOM 858 C CA . THR A 1 113 ? 10.358 -0.961 -2.948 1.00 92.75 113 THR A CA 1
ATOM 859 C C . THR A 1 113 ? 9.299 -0.603 -3.977 1.00 92.75 113 THR A C 1
ATOM 861 O O . THR A 1 113 ? 9.618 -0.372 -5.140 1.00 92.75 113 THR A O 1
ATOM 864 N N . PHE A 1 114 ? 8.045 -0.538 -3.537 1.00 92.62 114 PHE A N 1
ATOM 865 C CA . PHE A 1 114 ? 6.905 -0.080 -4.323 1.00 92.62 114 PHE A CA 1
ATOM 866 C C . PHE A 1 114 ? 6.333 1.182 -3.687 1.00 92.62 114 PHE A C 1
ATOM 868 O O . PHE A 1 114 ? 5.906 1.162 -2.531 1.00 92.62 114 PHE A O 1
ATOM 875 N N . SER A 1 115 ? 6.305 2.270 -4.449 1.00 93.56 115 SER A N 1
ATOM 876 C CA . SER A 1 115 ? 5.678 3.523 -4.036 1.00 93.56 115 SER A CA 1
ATOM 877 C C . SER A 1 115 ? 4.257 3.573 -4.576 1.00 93.56 115 SER A C 1
ATOM 879 O O . SER A 1 115 ? 4.024 3.409 -5.775 1.00 93.56 115 SER A O 1
ATOM 881 N N . LEU A 1 116 ? 3.307 3.803 -3.682 1.00 93.31 116 LEU A N 1
ATOM 882 C CA . LEU A 1 116 ? 1.881 3.836 -3.947 1.00 93.31 116 LEU A CA 1
ATOM 883 C C . LEU A 1 116 ? 1.343 5.243 -3.710 1.00 93.31 116 LEU A C 1
ATOM 885 O O . LEU A 1 116 ? 1.714 5.910 -2.742 1.00 93.31 116 LEU A O 1
ATOM 889 N N . ARG A 1 117 ? 0.399 5.658 -4.551 1.00 92.12 117 ARG A N 1
ATOM 890 C CA . ARG A 1 117 ? -0.372 6.885 -4.350 1.00 92.12 117 ARG A CA 1
ATOM 891 C C . ARG A 1 117 ? -1.840 6.548 -4.173 1.00 92.12 117 ARG A C 1
ATOM 893 O O . ARG A 1 117 ? -2.449 5.914 -5.034 1.00 92.12 117 ARG A O 1
ATOM 900 N N . LEU A 1 118 ? -2.410 6.971 -3.051 1.00 91.19 118 LEU A N 1
ATOM 901 C CA . LEU A 1 118 ? -3.784 6.646 -2.706 1.00 91.19 118 LEU A CA 1
ATOM 902 C C . LEU A 1 118 ? -4.779 7.467 -3.531 1.00 91.19 118 LEU A C 1
ATOM 904 O O . LEU A 1 118 ? -4.582 8.654 -3.800 1.00 91.19 118 LEU A O 1
ATOM 908 N N . LYS A 1 119 ? -5.889 6.823 -3.889 1.00 89.31 119 LYS A N 1
ATOM 909 C CA . LYS A 1 119 ? -7.054 7.431 -4.533 1.00 89.31 119 LYS A CA 1
ATOM 910 C C . LYS A 1 119 ? -8.209 7.449 -3.537 1.00 89.31 119 LYS A C 1
ATOM 912 O O . LYS A 1 119 ? -8.954 6.480 -3.408 1.00 89.31 119 LYS A O 1
ATOM 917 N N . GLY A 1 120 ? -8.347 8.577 -2.846 1.00 85.31 120 GLY A N 1
ATOM 918 C CA . GLY A 1 120 ? -9.355 8.779 -1.808 1.00 85.31 120 GLY A CA 1
ATOM 919 C C . GLY A 1 120 ? -8.829 8.516 -0.397 1.00 85.31 120 GLY A C 1
ATOM 920 O O . GLY A 1 120 ? -7.625 8.390 -0.176 1.00 85.31 120 GLY A O 1
ATOM 921 N N . LYS A 1 121 ? -9.752 8.488 0.570 1.00 83.88 121 LYS A N 1
ATOM 922 C CA . LYS A 1 121 ? -9.435 8.278 1.986 1.00 83.88 121 LYS A CA 1
ATOM 923 C C . LYS A 1 121 ? -9.351 6.777 2.305 1.00 83.88 121 LYS A C 1
ATOM 925 O O . LYS A 1 121 ? -10.209 6.033 1.828 1.00 83.88 121 LYS A O 1
ATOM 930 N N . PRO A 1 122 ? -8.372 6.333 3.113 1.00 87.00 122 PRO A N 1
ATOM 931 C CA . PRO A 1 122 ? -8.382 4.991 3.686 1.00 87.00 122 PRO A CA 1
ATOM 932 C C . PRO A 1 122 ? -9.625 4.767 4.549 1.00 87.00 122 PRO A C 1
ATOM 934 O O . PRO A 1 122 ? -10.073 5.681 5.243 1.00 87.00 122 PRO A O 1
ATOM 937 N N . THR A 1 123 ? -10.147 3.547 4.536 1.00 88.12 123 THR A N 1
ATOM 938 C CA . THR A 1 123 ? -11.155 3.070 5.483 1.00 88.12 123 THR A CA 1
ATOM 939 C C . THR A 1 123 ? -10.477 2.231 6.557 1.00 88.12 123 THR A C 1
ATOM 941 O O . THR A 1 123 ? -9.581 1.436 6.255 1.00 88.12 123 THR A O 1
ATOM 944 N N . ASN A 1 124 ? -10.905 2.403 7.803 1.00 86.81 124 ASN A N 1
ATOM 945 C CA . ASN A 1 124 ? -10.375 1.627 8.915 1.00 86.81 124 ASN A CA 1
ATOM 946 C C . ASN A 1 124 ? -10.841 0.175 8.811 1.00 86.81 124 ASN A C 1
ATOM 948 O O . ASN A 1 124 ? -11.963 -0.108 8.393 1.00 86.81 124 ASN A O 1
ATOM 952 N N . ILE A 1 125 ? -9.949 -0.730 9.187 1.00 85.00 125 ILE A N 1
ATOM 953 C CA . ILE A 1 125 ? -10.280 -2.102 9.539 1.00 85.00 125 ILE A CA 1
ATOM 954 C C . ILE A 1 125 ? -10.171 -2.127 11.047 1.00 85.00 125 ILE A C 1
ATOM 956 O O . ILE A 1 125 ? -9.069 -2.030 11.589 1.00 85.00 125 ILE A O 1
ATOM 960 N N . ASP A 1 126 ? -11.303 -2.217 11.713 1.00 81.44 126 ASP A N 1
ATOM 961 C CA . ASP A 1 126 ? -11.298 -2.459 13.139 1.00 81.44 126 ASP A CA 1
ATOM 962 C C . ASP A 1 126 ? -11.027 -3.948 13.340 1.00 81.44 126 ASP A C 1
ATOM 964 O O . ASP A 1 126 ? -11.549 -4.799 12.612 1.00 81.44 126 ASP A O 1
ATOM 968 N N . ALA A 1 127 ? -10.149 -4.270 14.288 1.00 69.06 127 ALA A N 1
ATOM 969 C CA . ALA A 1 127 ? -10.016 -5.638 14.743 1.00 69.06 127 ALA A CA 1
ATOM 970 C C . ALA A 1 127 ? -11.420 -6.112 15.114 1.00 69.06 127 ALA A C 1
ATOM 972 O O . ALA A 1 127 ? -12.138 -5.383 15.802 1.00 69.06 127 ALA A O 1
ATOM 973 N N . SER A 1 128 ? -11.785 -7.331 14.716 1.00 61.75 128 SER A N 1
ATOM 974 C CA . SER A 1 128 ? -12.884 -8.080 15.328 1.00 61.75 128 SER A CA 1
ATOM 975 C C . SER A 1 128 ? -12.508 -8.362 16.788 1.00 61.75 128 SER A C 1
ATOM 977 O O . SER A 1 128 ? -12.144 -9.470 17.182 1.00 61.75 128 SER A O 1
ATOM 979 N N . GLY A 1 129 ? -12.429 -7.296 17.575 1.00 53.69 129 GLY A N 1
ATOM 980 C CA . GLY A 1 129 ? -12.055 -7.289 18.962 1.00 53.69 129 GLY A CA 1
ATOM 981 C C . GLY A 1 129 ? -13.259 -7.800 19.703 1.00 53.69 129 GLY A C 1
ATOM 982 O O . GLY A 1 129 ? -14.241 -7.077 19.803 1.00 53.69 129 GLY A O 1
ATOM 983 N N . ILE A 1 130 ? -13.125 -9.034 20.197 1.00 55.56 130 ILE A N 1
ATOM 984 C CA . ILE A 1 130 ? -14.084 -9.798 20.996 1.00 55.56 130 ILE A CA 1
ATOM 985 C C . ILE A 1 130 ? -15.457 -9.955 20.340 1.00 55.56 130 ILE A C 1
ATOM 987 O O . ILE A 1 130 ? -16.189 -8.999 20.127 1.00 55.56 130 ILE A O 1
ATOM 991 N N . LEU A 1 131 ? -15.826 -11.218 20.104 1.00 56.69 131 LEU A N 1
ATOM 992 C CA . LEU A 1 131 ? -17.216 -11.640 19.965 1.00 56.69 131 LEU A CA 1
ATOM 993 C C . LEU A 1 131 ? -18.058 -10.892 21.006 1.00 56.69 131 LEU A C 1
ATOM 995 O O . LEU A 1 131 ? -17.984 -11.190 22.199 1.00 56.69 131 LEU A O 1
ATOM 999 N N . SER A 1 132 ? -18.793 -9.882 20.558 1.00 59.19 132 SER A N 1
ATOM 1000 C CA . SER A 1 132 ? -19.626 -9.047 21.412 1.00 59.19 132 SER A CA 1
ATOM 1001 C C . SER A 1 132 ? -21.072 -9.396 21.124 1.00 59.19 132 SER A C 1
ATOM 1003 O O . SER A 1 132 ? -21.438 -9.743 19.999 1.00 59.19 132 SER A O 1
ATOM 1005 N N . PHE A 1 133 ? -21.912 -9.398 22.152 1.00 66.19 133 PHE A N 1
ATOM 1006 C CA . PHE A 1 133 ? -23.329 -9.619 21.920 1.00 66.19 133 PHE A CA 1
ATOM 1007 C C . PHE A 1 133 ? -23.873 -8.442 21.110 1.00 66.19 133 PHE A C 1
ATOM 1009 O O . PHE A 1 133 ? -23.626 -7.289 21.452 1.00 66.19 133 PHE A O 1
ATOM 1016 N N . ALA A 1 134 ? -24.633 -8.727 20.049 1.00 68.25 134 ALA A N 1
ATOM 1017 C CA . ALA A 1 134 ? -25.291 -7.687 19.253 1.00 68.25 134 ALA A CA 1
ATOM 1018 C C . ALA A 1 134 ? -26.238 -6.824 20.110 1.00 68.25 134 ALA A C 1
ATOM 1020 O O . ALA A 1 134 ? -26.601 -5.709 19.741 1.00 68.25 134 ALA A O 1
ATOM 1021 N N . THR A 1 135 ? -26.690 -7.366 21.242 1.00 66.69 135 THR A N 1
ATOM 1022 C CA . THR A 1 135 ? -27.504 -6.697 22.256 1.00 66.69 135 THR A CA 1
ATOM 1023 C C . THR A 1 135 ? -27.307 -7.423 23.588 1.00 66.69 135 THR A C 1
ATOM 1025 O O . THR A 1 135 ? -27.242 -8.654 23.601 1.00 66.69 135 THR A O 1
ATOM 1028 N N . ASP A 1 136 ? -27.241 -6.690 24.700 1.00 67.19 136 ASP A N 1
ATOM 1029 C CA . ASP A 1 136 ? -27.230 -7.292 26.036 1.00 67.19 136 ASP A CA 1
ATOM 1030 C C . ASP A 1 136 ? -28.510 -8.110 26.270 1.00 67.19 136 ASP A C 1
ATOM 1032 O O . ASP A 1 136 ? -29.627 -7.639 26.040 1.00 67.19 136 ASP A O 1
ATOM 1036 N N . LEU A 1 137 ? -28.356 -9.353 26.737 1.00 67.56 137 LEU A N 1
ATOM 1037 C CA . LEU A 1 137 ? -29.495 -10.175 27.140 1.00 67.56 137 LEU A CA 1
ATOM 1038 C C . LEU A 1 137 ? -30.096 -9.600 28.434 1.00 67.56 137 LEU A C 1
ATOM 1040 O O . LEU A 1 137 ? -29.355 -9.354 29.390 1.00 67.56 137 LEU A O 1
ATOM 1044 N N . PRO A 1 138 ? -31.424 -9.412 28.515 1.00 69.25 138 PRO A N 1
ATOM 1045 C CA . PRO A 1 138 ? -32.059 -8.974 29.751 1.00 69.25 138 PRO A CA 1
ATOM 1046 C C . PRO A 1 138 ? -31.807 -9.989 30.878 1.00 69.25 138 PRO A C 1
ATOM 1048 O O . PRO A 1 138 ? -31.840 -11.200 30.659 1.00 69.25 138 PRO A O 1
ATOM 1051 N N . ALA A 1 139 ? -31.585 -9.491 32.101 1.00 69.88 139 ALA A N 1
ATOM 1052 C CA . ALA A 1 139 ? -31.230 -10.306 33.271 1.00 69.88 139 ALA A CA 1
ATOM 1053 C C . ALA A 1 139 ? -32.320 -11.314 33.694 1.00 69.88 139 ALA A C 1
ATOM 1055 O O . ALA A 1 139 ? -32.052 -12.221 34.481 1.00 69.88 139 ALA A O 1
ATOM 1056 N N . SER A 1 140 ? -33.546 -11.173 33.185 1.00 73.00 140 SER A N 1
ATOM 1057 C CA . SER A 1 140 ? -34.622 -12.136 33.385 1.00 73.00 140 SER A CA 1
ATOM 1058 C C . SER A 1 140 ? -35.503 -12.257 32.143 1.00 73.00 140 SER A C 1
ATOM 1060 O O . SER A 1 140 ? -35.836 -11.277 31.480 1.00 73.00 140 SER A O 1
ATOM 1062 N N . GLN A 1 141 ? -35.893 -13.495 31.846 1.00 69.00 141 GLN A N 1
ATOM 1063 C CA . GLN A 1 141 ? -36.921 -13.846 30.872 1.00 69.00 141 GLN A CA 1
ATOM 1064 C C . GLN A 1 141 ? -37.988 -14.641 31.624 1.00 69.00 141 GLN A C 1
ATOM 1066 O O . GLN A 1 141 ? -37.660 -15.532 32.409 1.00 69.00 141 GLN A O 1
ATOM 1071 N N . THR A 1 142 ? -39.261 -14.319 31.412 1.00 75.12 142 THR A N 1
ATOM 1072 C CA . THR A 1 142 ? -40.377 -15.063 32.010 1.00 75.12 142 THR A CA 1
ATOM 1073 C C . THR A 1 142 ? -41.037 -15.923 30.942 1.00 75.12 142 THR A C 1
ATOM 1075 O O . THR A 1 142 ? -41.287 -15.465 29.830 1.00 75.12 142 THR A O 1
ATOM 1078 N N . VAL A 1 143 ? -41.291 -17.190 31.266 1.00 80.38 143 VAL A N 1
ATOM 1079 C CA . VAL A 1 143 ? -42.016 -18.126 30.398 1.00 80.38 143 VAL A CA 1
ATOM 1080 C C . VAL A 1 143 ? -43.115 -18.823 31.181 1.00 80.38 143 VAL A C 1
ATOM 1082 O O . VAL A 1 143 ? -42.973 -19.089 32.374 1.00 80.38 143 VAL A O 1
ATOM 1085 N N . ALA A 1 144 ? -44.222 -19.113 30.501 1.00 84.81 144 ALA A N 1
ATOM 1086 C CA . ALA A 1 144 ? -45.321 -19.871 31.076 1.00 84.81 144 ALA A CA 1
ATOM 1087 C C . ALA A 1 144 ? -44.910 -21.334 31.305 1.00 84.81 144 ALA A C 1
ATOM 1089 O O . ALA A 1 144 ? -44.215 -21.937 30.481 1.00 84.81 144 ALA A O 1
ATOM 1090 N N . ALA A 1 145 ? -45.371 -21.918 32.412 1.00 79.50 145 ALA A N 1
ATOM 1091 C CA . ALA A 1 145 ? -45.132 -23.322 32.723 1.00 79.50 145 ALA A CA 1
ATOM 1092 C C . ALA A 1 145 ? -45.633 -24.219 31.574 1.00 79.50 145 ALA A C 1
ATOM 1094 O O . ALA A 1 145 ? -46.787 -24.124 31.163 1.00 79.50 145 ALA A O 1
ATOM 1095 N N . GLY A 1 146 ? -44.748 -25.067 31.043 1.00 83.56 146 GLY A N 1
ATOM 1096 C CA . GLY A 1 146 ? -45.036 -25.957 29.911 1.00 83.56 146 GLY A CA 1
ATOM 1097 C C . GLY A 1 146 ? -44.694 -25.399 28.522 1.00 83.56 146 GLY A C 1
ATOM 1098 O O . GLY A 1 146 ? -44.859 -26.117 27.541 1.00 83.56 146 GLY A O 1
ATOM 1099 N N . SER A 1 147 ? -44.195 -24.161 28.413 1.00 85.19 147 SER A N 1
ATOM 1100 C CA . SER A 1 147 ? -43.733 -23.584 27.138 1.00 85.19 147 SER A CA 1
ATOM 1101 C C . SER A 1 147 ? -42.229 -23.776 26.920 1.00 85.19 147 SER A C 1
ATOM 1103 O O . SER A 1 147 ? -41.447 -23.758 27.871 1.00 85.19 147 SER A O 1
ATOM 1105 N N . ALA A 1 148 ? -41.808 -23.926 25.660 1.00 80.75 148 ALA A N 1
ATOM 110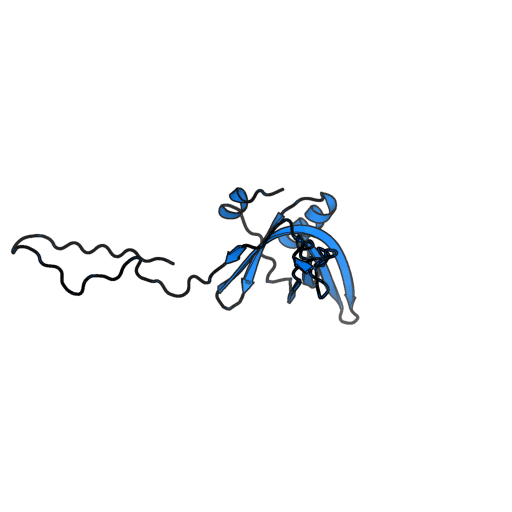6 C CA . ALA A 1 148 ? -40.393 -23.978 25.300 1.00 80.75 148 ALA A CA 1
ATOM 1107 C C . ALA A 1 148 ? -39.761 -22.578 25.385 1.00 80.75 148 ALA A C 1
ATOM 1109 O O . ALA A 1 148 ? -40.231 -21.639 24.744 1.00 80.75 148 ALA A O 1
ATOM 1110 N N . LEU A 1 149 ? -38.680 -22.445 26.156 1.00 78.19 149 LEU A N 1
ATOM 1111 C CA . LEU A 1 149 ? -37.836 -21.251 26.165 1.00 78.19 149 LEU A CA 1
ATOM 1112 C C . LEU A 1 149 ? -36.758 -21.403 25.084 1.00 78.19 149 LEU A C 1
ATOM 1114 O O . LEU A 1 149 ? -35.877 -22.252 25.204 1.00 78.19 149 LEU A O 1
ATOM 1118 N N . THR A 1 150 ? -36.800 -20.568 24.048 1.00 71.12 150 THR A N 1
ATOM 1119 C CA . THR A 1 150 ? -35.735 -20.477 23.039 1.00 71.12 150 THR A CA 1
ATOM 1120 C C . THR A 1 150 ? -34.963 -19.176 23.210 1.00 71.12 150 THR A C 1
ATOM 1122 O O . THR A 1 150 ? -35.528 -18.095 23.059 1.00 71.12 150 THR A O 1
ATOM 1125 N N . MET A 1 151 ? -33.666 -19.280 23.502 1.00 70.25 151 MET A N 1
ATOM 1126 C CA . MET A 1 151 ? -32.742 -18.147 23.522 1.00 70.25 151 MET A CA 1
ATOM 1127 C C . MET A 1 151 ? -31.883 -18.182 22.259 1.00 70.25 151 MET A C 1
ATOM 1129 O O . MET A 1 151 ? -31.126 -19.128 22.050 1.00 70.25 151 MET A O 1
ATOM 1133 N N . SER A 1 152 ? -31.998 -17.157 21.418 1.00 67.31 152 SER A N 1
ATOM 1134 C CA . SER A 1 152 ? -31.106 -16.944 20.279 1.00 67.31 152 SER A CA 1
ATOM 1135 C C . SER A 1 152 ? -30.084 -15.875 20.638 1.00 67.31 152 SER A C 1
ATOM 1137 O O . SER A 1 152 ? -30.454 -14.746 20.957 1.00 67.31 152 SER A O 1
ATOM 1139 N N . VAL A 1 153 ? -28.805 -16.226 20.575 1.00 66.44 153 VAL A N 1
ATOM 1140 C CA . VAL A 1 153 ? -27.701 -15.290 20.785 1.00 66.44 153 VAL A CA 1
ATOM 1141 C C . VAL A 1 153 ? -27.174 -14.870 19.421 1.00 66.44 153 VAL A C 1
ATOM 1143 O O . VAL A 1 153 ? -26.775 -15.720 18.627 1.00 66.44 153 VAL A O 1
ATOM 1146 N N . VAL A 1 154 ? -27.170 -13.565 19.155 1.00 69.38 154 VAL A N 1
ATOM 1147 C CA . VAL A 1 154 ? -26.504 -12.990 17.983 1.00 69.38 154 VAL A CA 1
ATOM 1148 C C . VAL A 1 154 ? -25.212 -12.352 18.460 1.00 69.38 154 VAL A C 1
ATOM 1150 O O . VAL A 1 154 ? -25.219 -11.497 19.346 1.00 69.38 154 VAL A O 1
ATOM 1153 N N . VAL A 1 155 ? -24.105 -12.797 17.884 1.00 62.12 155 VAL A N 1
ATOM 1154 C CA . VAL A 1 155 ? -22.770 -12.301 18.199 1.00 62.12 155 VAL A CA 1
ATOM 1155 C C . VAL A 1 155 ? -22.278 -11.486 17.010 1.00 62.12 155 VAL A C 1
ATOM 1157 O O . VAL A 1 155 ? -22.459 -11.905 15.868 1.00 62.12 155 VAL A O 1
ATOM 1160 N N . GLN A 1 156 ? -21.692 -10.322 17.273 1.00 62.44 156 GLN A N 1
ATOM 1161 C CA . GLN A 1 156 ? -21.022 -9.490 16.280 1.00 62.44 156 GLN A CA 1
ATOM 1162 C C . GLN A 1 156 ? -19.507 -9.678 16.402 1.00 62.44 156 GLN A C 1
ATOM 1164 O O . GLN A 1 156 ? -18.950 -9.640 17.504 1.00 62.44 156 GLN A O 1
ATOM 1169 N N . GLY A 1 157 ? -18.865 -9.923 15.260 1.00 53.81 157 GLY A N 1
ATOM 1170 C CA . GLY A 1 157 ? -17.430 -10.143 15.087 1.00 53.81 157 GLY A CA 1
ATOM 1171 C C . GLY A 1 157 ? -17.077 -10.223 13.612 1.00 53.81 157 GLY A C 1
ATOM 1172 O O . GLY A 1 157 ? -17.925 -10.725 12.841 1.00 53.81 157 GLY A O 1
#